Protein AF-A0A3N5V3J0-F1 (afdb_monomer_lite)

Radius of gyration: 29.11 Å; chains: 1; bounding box: 62×26×75 Å

Sequence (89 aa):
ALPENGAKLEVWNNADLTRIASQMPYPILPVYIQPEPDANDTEPPIPFQPEIELTEGPHFGYALQWFSFATILFVGYPFFLRKQETGSK

Secondary structure (DSSP, 8-state):
---TT-PPPS--SS--HHHHHTTSSSPPPS----PPPPTT--SSSPP-------S-TTHHHHHHHHHHHHHHHHHHHHHHHHHHHHHT-

Foldseek 3Di:
DQDPVNDDDPDDPDPPVVVVQVRDPDGDDPDDDQDDFDPPDDDPPTGDDDDDDPDPPCVVVVVVVVVVVVVCCVPVVVVVVVVCVVVVD

Structure (mmCIF, N/CA/C/O backbone):
data_AF-A0A3N5V3J0-F1
#
_entry.id   AF-A0A3N5V3J0-F1
#
loop_
_atom_site.group_PDB
_atom_site.id
_atom_site.type_symbol
_atom_site.label_atom_id
_atom_site.label_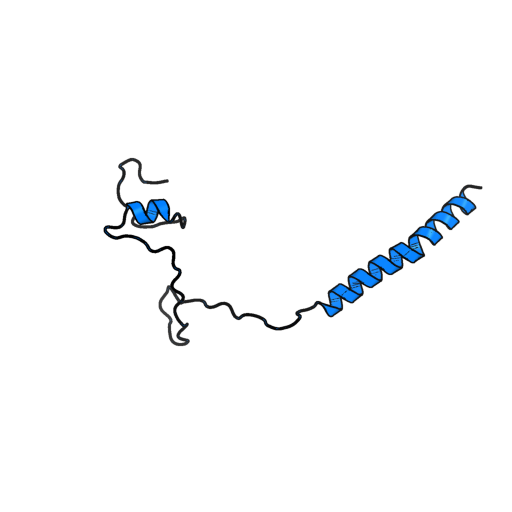alt_id
_atom_site.label_comp_id
_atom_site.label_asym_id
_atom_site.label_entity_id
_atom_site.label_seq_id
_atom_site.pdbx_PDB_ins_code
_atom_site.Cartn_x
_atom_site.Cartn_y
_atom_site.Cartn_z
_atom_site.occupancy
_atom_site.B_iso_or_equiv
_atom_site.auth_seq_id
_atom_site.auth_comp_id
_atom_site.auth_asym_id
_atom_site.auth_atom_id
_atom_site.pdbx_PDB_model_num
ATOM 1 N N . ALA A 1 1 ? -4.870 10.540 -26.006 1.00 57.66 1 ALA A N 1
ATOM 2 C CA . ALA A 1 1 ? -5.602 9.857 -27.096 1.00 57.66 1 ALA A CA 1
ATOM 3 C C . ALA A 1 1 ? -4.591 9.274 -28.088 1.00 57.66 1 ALA A C 1
ATOM 5 O O . ALA A 1 1 ? -3.418 9.609 -27.959 1.00 57.66 1 ALA A O 1
ATOM 6 N N . LEU A 1 2 ? -4.983 8.377 -29.008 1.00 60.41 2 LEU A N 1
ATOM 7 C CA . LEU A 1 2 ? -4.141 8.106 -30.191 1.00 60.41 2 LEU A CA 1
ATOM 8 C C . LEU A 1 2 ? -4.007 9.410 -30.998 1.00 60.41 2 LEU A C 1
ATOM 10 O O . LEU A 1 2 ? -4.898 10.257 -30.889 1.00 60.41 2 LEU A O 1
ATOM 14 N N . PRO A 1 3 ? -2.943 9.590 -31.793 1.00 67.88 3 PRO A N 1
ATOM 15 C CA . PRO A 1 3 ? -2.905 10.670 -32.765 1.00 67.88 3 PRO A CA 1
ATOM 16 C C . PRO A 1 3 ? -4.042 10.451 -33.779 1.00 67.88 3 PRO A C 1
ATOM 18 O O . PRO A 1 3 ? -4.311 9.311 -34.163 1.00 67.88 3 PRO A O 1
ATOM 21 N N . GLU A 1 4 ? -4.727 11.514 -34.207 1.00 70.44 4 GLU A N 1
ATOM 22 C CA . GLU A 1 4 ? -5.915 11.409 -35.083 1.00 70.44 4 GLU A CA 1
ATOM 23 C C . GLU A 1 4 ? -5.630 10.722 -36.428 1.00 70.44 4 GLU A C 1
ATOM 25 O O . GLU A 1 4 ? -6.521 10.141 -37.038 1.00 70.44 4 GLU A O 1
ATOM 30 N N . ASN A 1 5 ? -4.373 10.734 -36.871 1.00 79.12 5 ASN A N 1
ATOM 31 C CA . ASN A 1 5 ? -3.924 10.104 -38.110 1.00 79.12 5 ASN A CA 1
ATOM 32 C C . ASN A 1 5 ? -3.632 8.594 -37.979 1.00 79.12 5 ASN A C 1
ATOM 34 O O . ASN A 1 5 ? -3.147 7.992 -38.934 1.00 79.12 5 ASN A O 1
ATOM 38 N N . GLY A 1 6 ? -3.866 7.987 -36.808 1.00 73.19 6 GLY A N 1
ATOM 39 C CA . GLY A 1 6 ? -3.584 6.569 -36.567 1.00 73.19 6 GLY A CA 1
ATOM 40 C C . GLY A 1 6 ? -2.092 6.221 -36.523 1.00 73.19 6 GLY A C 1
ATOM 41 O O . GLY A 1 6 ? -1.745 5.041 -36.572 1.00 73.19 6 GLY A O 1
ATOM 42 N N . ALA A 1 7 ? -1.206 7.219 -36.433 1.00 81.25 7 ALA A N 1
ATOM 43 C CA . ALA A 1 7 ? 0.224 6.986 -36.305 1.00 81.25 7 ALA A CA 1
ATOM 44 C C . ALA A 1 7 ? 0.556 6.266 -34.993 1.00 81.25 7 ALA A C 1
ATOM 46 O O . ALA A 1 7 ? -0.110 6.437 -33.963 1.00 81.25 7 ALA A O 1
ATOM 47 N N . LYS A 1 8 ? 1.629 5.475 -35.043 1.00 84.81 8 LYS A N 1
ATOM 48 C CA . LYS A 1 8 ? 2.198 4.825 -33.868 1.00 84.81 8 LYS A CA 1
ATOM 49 C C . LYS A 1 8 ? 2.568 5.881 -32.821 1.00 84.81 8 LYS A C 1
ATOM 51 O O . LYS A 1 8 ? 3.107 6.937 -33.141 1.00 84.81 8 LYS A O 1
ATOM 56 N N . LEU A 1 9 ? 2.269 5.581 -31.565 1.00 87.50 9 LEU A N 1
ATOM 57 C CA . LEU A 1 9 ? 2.740 6.342 -30.422 1.00 87.50 9 LEU A CA 1
ATOM 58 C C . LEU A 1 9 ? 4.185 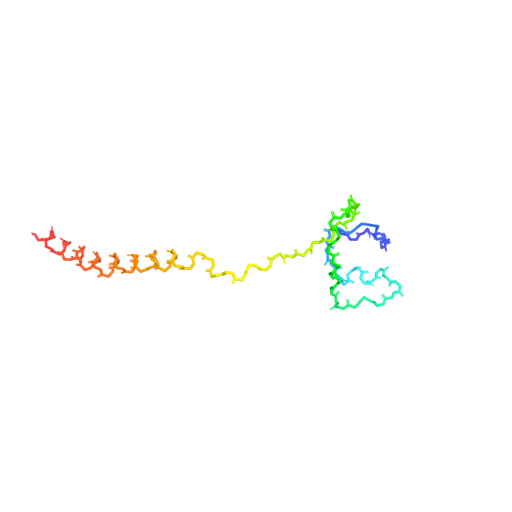5.950 -30.112 1.00 87.50 9 LEU A C 1
ATOM 60 O O . LEU A 1 9 ? 4.477 4.776 -29.898 1.00 87.50 9 LEU A O 1
ATOM 64 N N . GLU A 1 10 ? 5.059 6.950 -30.030 1.00 86.56 10 GLU A N 1
ATOM 65 C CA . GLU A 1 10 ? 6.433 6.776 -29.541 1.00 86.56 10 GLU A CA 1
ATOM 66 C C . GLU A 1 10 ? 6.499 6.748 -28.003 1.00 86.56 10 GLU A C 1
ATOM 68 O O . GLU A 1 10 ? 7.417 6.173 -27.429 1.00 86.56 10 GLU A O 1
ATOM 73 N N . VAL A 1 11 ? 5.508 7.340 -27.320 1.00 86.38 11 VAL A N 1
ATOM 74 C CA . VAL A 1 11 ? 5.417 7.382 -25.851 1.00 86.38 11 VAL A CA 1
ATOM 75 C C . VAL A 1 11 ? 3.993 7.056 -25.400 1.00 86.38 11 VAL A C 1
ATOM 77 O O . VAL A 1 11 ? 3.019 7.622 -25.908 1.00 86.38 11 VAL A O 1
ATOM 80 N N . TRP A 1 12 ? 3.862 6.170 -24.408 1.00 86.75 12 TRP A N 1
ATOM 81 C CA . TRP A 1 12 ? 2.587 5.832 -23.773 1.00 86.75 12 TRP A CA 1
ATOM 82 C C . TRP A 1 12 ? 2.514 6.420 -22.364 1.00 86.75 12 TRP A C 1
ATOM 84 O O . TRP A 1 12 ? 3.232 5.994 -21.469 1.00 86.75 12 TRP A O 1
ATOM 94 N N . ASN A 1 13 ? 1.589 7.354 -22.144 1.00 88.56 13 ASN A N 1
ATOM 95 C CA . ASN A 1 13 ? 1.342 7.911 -20.805 1.00 88.56 13 ASN A CA 1
ATOM 96 C C . ASN A 1 13 ? 0.398 7.040 -19.955 1.00 88.56 13 ASN A C 1
ATOM 98 O O . ASN A 1 13 ? 0.297 7.239 -18.753 1.00 88.56 13 ASN A O 1
ATOM 102 N N . ASN A 1 14 ? -0.315 6.096 -20.581 1.00 87.31 14 ASN A N 1
ATOM 103 C CA . ASN A 1 14 ? -1.241 5.176 -19.920 1.00 87.31 14 ASN A CA 1
ATOM 104 C C . ASN A 1 14 ? -0.910 3.741 -20.338 1.00 87.31 14 ASN A C 1
ATOM 106 O O . ASN A 1 14 ? -0.730 3.483 -21.531 1.00 87.31 14 ASN A O 1
ATOM 110 N N . ALA A 1 15 ? -0.911 2.811 -19.384 1.00 84.12 15 ALA A N 1
ATOM 111 C CA . ALA A 1 15 ? -0.649 1.389 -19.612 1.00 84.12 15 ALA A CA 1
ATOM 112 C C . ALA A 1 15 ? -1.879 0.643 -20.180 1.00 84.12 15 ALA A C 1
ATOM 114 O O . ALA A 1 15 ? -2.369 -0.322 -19.599 1.00 84.12 15 ALA A O 1
ATOM 115 N N . ASP A 1 16 ? -2.406 1.104 -21.318 1.00 89.75 16 ASP A N 1
ATOM 116 C CA . ASP A 1 16 ? -3.489 0.428 -22.046 1.00 89.75 16 ASP A CA 1
ATOM 117 C C . ASP A 1 16 ? -2.910 -0.680 -22.935 1.00 89.75 16 ASP A C 1
ATOM 119 O O . ASP A 1 16 ? -2.492 -0.447 -24.074 1.00 89.75 16 ASP A O 1
ATOM 123 N N . LEU A 1 17 ? -2.868 -1.896 -22.392 1.00 87.44 17 LEU A N 1
ATOM 124 C CA . LEU A 1 17 ? -2.236 -3.045 -23.041 1.00 87.44 17 LEU A CA 1
ATOM 125 C C . LEU A 1 17 ? -2.881 -3.404 -24.385 1.00 87.44 17 LEU A C 1
ATOM 127 O O . LEU A 1 17 ? -2.170 -3.807 -25.302 1.00 87.44 17 LEU A O 1
ATOM 131 N N . THR A 1 18 ? -4.192 -3.204 -24.546 1.00 88.88 18 THR A N 1
ATOM 132 C CA . THR A 1 18 ? -4.901 -3.499 -25.801 1.00 88.88 18 THR A CA 1
ATOM 133 C C . THR A 1 18 ? -4.426 -2.578 -26.924 1.00 88.88 18 THR A C 1
ATOM 135 O O . THR A 1 18 ? -4.121 -3.031 -28.028 1.00 88.88 18 THR A O 1
ATOM 138 N N . ARG A 1 19 ? -4.312 -1.275 -26.640 1.00 87.44 19 ARG A N 1
ATOM 139 C CA . ARG A 1 19 ? -3.847 -0.275 -27.618 1.00 87.44 19 ARG A CA 1
ATOM 140 C C . ARG A 1 19 ? -2.345 -0.330 -27.878 1.00 87.44 19 ARG A C 1
ATOM 142 O O . ARG A 1 19 ? -1.901 0.083 -28.949 1.00 87.44 19 ARG A O 1
ATOM 149 N N . ILE A 1 20 ? -1.561 -0.783 -26.904 1.00 89.19 20 ILE A N 1
ATOM 150 C CA . ILE A 1 20 ? -0.131 -1.050 -27.091 1.00 89.19 20 ILE A CA 1
ATOM 151 C C . ILE A 1 20 ? 0.036 -2.274 -27.996 1.00 89.19 20 ILE A C 1
ATOM 153 O O . ILE A 1 20 ? 0.758 -2.201 -28.986 1.00 89.19 20 ILE A O 1
ATOM 157 N N . ALA A 1 21 ? -0.686 -3.366 -27.721 1.00 91.19 21 ALA A N 1
ATOM 158 C CA . ALA A 1 21 ? -0.612 -4.599 -28.501 1.00 91.19 21 ALA A CA 1
ATOM 159 C C . ALA A 1 21 ? -0.979 -4.395 -29.980 1.00 91.19 21 ALA A C 1
ATOM 161 O O . ALA A 1 21 ? -0.332 -4.973 -30.847 1.00 91.19 21 ALA A O 1
ATOM 162 N N . SER A 1 22 ? -1.943 -3.520 -30.295 1.00 90.25 22 SER A N 1
ATOM 163 C CA . SER A 1 22 ? -2.311 -3.221 -31.688 1.00 90.25 22 SER A CA 1
ATOM 164 C C . SER A 1 22 ? -1.220 -2.497 -32.493 1.00 90.25 22 SER A C 1
ATOM 166 O O . SER A 1 22 ? -1.349 -2.372 -33.706 1.00 90.25 22 SER A O 1
ATOM 168 N N . GLN A 1 23 ? -0.180 -1.973 -31.835 1.00 90.19 23 GLN A N 1
ATOM 169 C CA . GLN A 1 23 ? 0.944 -1.262 -32.462 1.00 90.19 23 GLN A CA 1
ATOM 170 C C . GLN A 1 23 ? 2.216 -2.118 -32.554 1.00 90.19 23 GLN A C 1
ATOM 172 O O . GLN A 1 23 ? 3.250 -1.632 -33.018 1.00 90.19 23 GLN A O 1
ATOM 177 N N . MET A 1 24 ? 2.158 -3.373 -32.100 1.00 90.88 24 MET A N 1
ATOM 178 C CA . MET A 1 24 ? 3.295 -4.288 -32.066 1.00 90.88 24 MET A CA 1
ATOM 179 C C . MET A 1 24 ? 3.209 -5.294 -33.217 1.00 90.88 24 MET A C 1
ATOM 181 O O . MET A 1 24 ? 2.127 -5.799 -33.511 1.00 90.88 24 MET A O 1
ATOM 185 N N . PRO A 1 25 ? 4.336 -5.640 -33.863 1.00 94.25 25 PRO A N 1
ATOM 186 C CA . PRO A 1 25 ? 4.350 -6.621 -34.949 1.00 94.25 25 PRO A CA 1
ATOM 187 C C . PRO A 1 25 ? 4.275 -8.078 -34.450 1.00 94.25 25 PRO A C 1
ATOM 189 O O . PRO A 1 25 ? 4.375 -9.008 -35.247 1.00 94.25 25 PRO A O 1
ATOM 192 N N . TYR A 1 26 ? 4.130 -8.287 -33.140 1.00 93.19 26 TYR A N 1
ATOM 193 C CA . TYR A 1 26 ? 4.104 -9.585 -32.468 1.00 93.19 26 TYR A CA 1
ATOM 194 C C . TYR A 1 26 ? 3.063 -9.593 -31.336 1.00 93.19 26 TYR A C 1
ATOM 196 O O . TYR A 1 26 ? 2.709 -8.530 -30.817 1.00 93.19 26 TYR A O 1
ATOM 204 N N . PRO A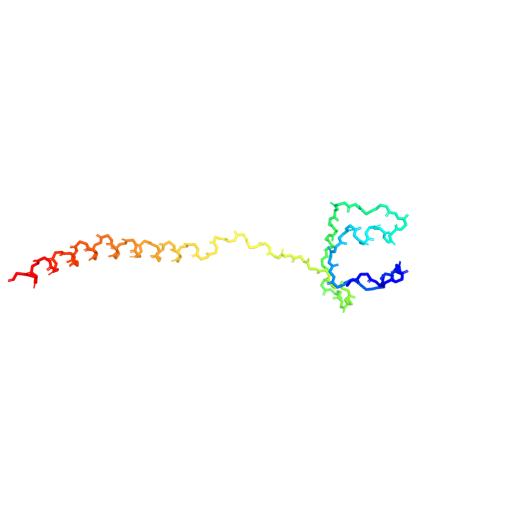 1 27 ? 2.573 -10.779 -30.924 1.00 92.25 27 PRO A N 1
ATOM 205 C CA . PRO A 1 27 ? 1.646 -10.887 -29.804 1.00 92.25 27 PRO A CA 1
ATOM 206 C C . PRO A 1 27 ? 2.299 -10.445 -28.489 1.00 92.25 27 PRO A C 1
ATOM 208 O O . PRO A 1 27 ? 3.426 -10.831 -28.179 1.00 92.25 27 PRO A O 1
ATOM 211 N N . ILE A 1 28 ? 1.560 -9.671 -27.692 1.00 90.50 28 ILE A N 1
ATOM 212 C CA . ILE A 1 28 ? 1.929 -9.329 -26.315 1.00 90.50 28 ILE A CA 1
ATOM 213 C C . ILE A 1 28 ? 1.329 -10.379 -25.380 1.00 90.50 28 ILE A C 1
ATOM 215 O O . ILE A 1 28 ? 0.120 -10.608 -25.383 1.00 90.50 28 ILE A O 1
ATOM 219 N N . LEU A 1 29 ? 2.182 -11.030 -24.591 1.00 90.81 29 LEU A N 1
ATOM 220 C CA . LEU A 1 29 ? 1.759 -12.020 -23.605 1.00 90.81 29 LEU A CA 1
ATOM 221 C C . LEU A 1 29 ? 1.198 -11.328 -22.350 1.00 90.81 29 LEU A C 1
ATOM 223 O O . LEU A 1 29 ? 1.731 -10.294 -21.946 1.00 90.81 29 LEU A O 1
ATOM 227 N N . PRO A 1 30 ? 0.173 -11.897 -21.688 1.00 87.81 30 PRO A N 1
ATOM 228 C CA . PRO A 1 30 ? -0.392 -11.359 -20.451 1.00 87.81 30 PRO A CA 1
ATOM 229 C C . PRO A 1 30 ? 0.478 -11.735 -19.240 1.00 87.81 30 PRO A C 1
ATOM 231 O O . PRO A 1 30 ? 0.011 -12.359 -18.290 1.00 87.81 30 PRO A O 1
ATOM 234 N N . VAL A 1 31 ? 1.768 -11.409 -19.302 1.00 91.00 31 VAL A N 1
ATOM 235 C CA . VAL A 1 31 ? 2.750 -11.692 -18.251 1.00 91.00 31 VAL A CA 1
ATOM 236 C C . VAL A 1 31 ? 3.477 -10.413 -17.865 1.00 91.00 31 VAL A C 1
ATOM 238 O O . VAL A 1 31 ? 3.692 -9.532 -18.697 1.00 91.00 31 VAL A O 1
ATOM 241 N N . TYR A 1 32 ? 3.882 -10.332 -16.603 1.00 85.88 32 TYR A N 1
ATOM 242 C CA . TYR A 1 32 ? 4.745 -9.270 -16.105 1.00 85.88 32 TYR A CA 1
ATOM 243 C C . TYR A 1 32 ? 6.156 -9.825 -15.940 1.00 85.88 32 TYR A C 1
ATOM 245 O O . TYR A 1 32 ? 6.339 -10.904 -15.378 1.00 85.88 32 TYR A O 1
ATOM 253 N N . ILE A 1 33 ? 7.145 -9.091 -16.445 1.00 87.31 33 ILE A N 1
ATOM 254 C CA . ILE A 1 33 ? 8.557 -9.381 -16.202 1.00 87.31 33 ILE A CA 1
ATOM 255 C C . ILE A 1 33 ? 8.988 -8.494 -15.041 1.00 87.31 33 ILE A C 1
ATOM 257 O O . ILE A 1 33 ? 8.872 -7.273 -15.124 1.00 87.31 33 ILE A O 1
ATOM 261 N N . GLN A 1 34 ? 9.476 -9.113 -13.972 1.00 87.88 34 GLN A N 1
ATOM 262 C CA . GLN A 1 34 ? 10.056 -8.424 -12.828 1.00 87.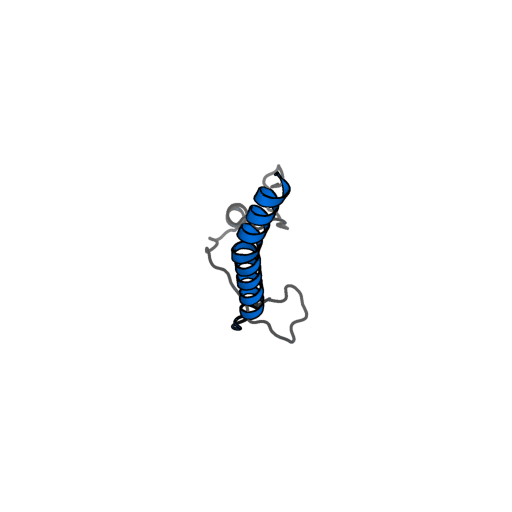88 34 GLN A CA 1
ATOM 263 C C . GLN A 1 34 ? 11.543 -8.785 -12.768 1.00 87.88 34 GLN A C 1
ATOM 265 O O . GLN A 1 34 ? 11.870 -9.898 -12.356 1.00 87.88 34 GLN A O 1
ATOM 270 N N . PRO A 1 35 ? 12.442 -7.906 -13.244 1.00 87.38 35 PRO A N 1
ATOM 271 C CA . PRO A 1 35 ? 13.874 -8.146 -13.138 1.00 87.38 35 PRO A CA 1
ATOM 272 C C . PRO A 1 35 ? 14.327 -8.149 -11.673 1.00 87.38 35 PRO A C 1
ATOM 274 O O . PRO A 1 35 ? 13.710 -7.503 -10.820 1.00 87.38 35 PRO A O 1
ATOM 277 N N . GLU A 1 36 ? 15.415 -8.860 -11.391 1.00 88.38 36 GLU A N 1
ATOM 278 C CA . GLU A 1 36 ? 16.114 -8.738 -10.112 1.00 88.38 36 GLU A CA 1
ATOM 279 C C . GLU A 1 36 ? 16.817 -7.372 -10.049 1.00 88.38 36 GLU A C 1
ATOM 281 O O . GLU A 1 36 ? 17.505 -7.027 -11.015 1.00 88.38 36 GLU A O 1
ATOM 286 N N . PRO A 1 37 ? 16.645 -6.573 -8.979 1.00 89.38 37 PRO A N 1
ATOM 287 C CA . PRO A 1 37 ? 17.359 -5.315 -8.830 1.00 89.38 37 PRO A CA 1
ATOM 288 C C . PRO A 1 37 ? 18.862 -5.575 -8.692 1.00 89.38 37 PRO A C 1
ATOM 290 O O . PRO A 1 37 ? 19.293 -6.317 -7.810 1.00 89.38 37 PRO A O 1
ATOM 293 N N . ASP A 1 38 ? 19.672 -4.936 -9.535 1.00 90.25 38 ASP A N 1
ATOM 294 C CA . ASP A 1 38 ? 21.117 -4.849 -9.321 1.00 90.25 38 ASP A CA 1
ATOM 295 C C . ASP A 1 38 ? 21.411 -3.574 -8.527 1.00 90.25 38 ASP A C 1
ATOM 297 O O . ASP A 1 38 ? 21.102 -2.467 -8.963 1.00 90.25 38 ASP A O 1
ATOM 301 N N . ALA A 1 39 ? 22.022 -3.722 -7.351 1.00 87.94 39 ALA A N 1
ATOM 302 C CA . ALA A 1 39 ? 22.377 -2.596 -6.489 1.00 87.94 39 ALA A CA 1
ATOM 303 C C . ALA A 1 39 ? 23.392 -1.627 -7.128 1.00 87.94 39 ALA A C 1
ATOM 305 O O . ALA A 1 39 ? 23.550 -0.508 -6.641 1.00 87.94 39 ALA A O 1
ATOM 306 N N . ASN A 1 40 ? 24.091 -2.048 -8.187 1.00 92.75 40 ASN A N 1
ATOM 307 C CA . ASN A 1 40 ? 25.020 -1.210 -8.946 1.00 92.75 40 ASN A CA 1
ATOM 308 C C . ASN A 1 40 ? 24.374 -0.561 -10.179 1.00 92.75 40 ASN A C 1
ATOM 310 O O . ASN A 1 40 ? 25.036 0.236 -10.849 1.00 92.75 40 ASN A O 1
ATOM 314 N N . ASP A 1 41 ? 23.118 -0.892 -10.496 1.00 92.31 41 ASP A N 1
ATOM 315 C CA . ASP A 1 41 ? 22.407 -0.266 -11.604 1.00 92.31 41 ASP A CA 1
ATOM 316 C C . ASP A 1 41 ? 22.062 1.186 -11.259 1.00 92.31 41 ASP A C 1
ATOM 318 O O . ASP A 1 41 ? 21.476 1.505 -10.222 1.00 92.31 41 ASP A O 1
ATOM 322 N N . THR A 1 42 ? 22.472 2.086 -12.143 1.00 91.44 42 THR A N 1
ATOM 323 C CA . THR A 1 42 ? 22.286 3.532 -11.998 1.00 91.44 42 THR A CA 1
ATOM 324 C C . THR A 1 42 ? 21.613 4.149 -13.219 1.00 91.44 42 THR A C 1
ATOM 326 O O . THR A 1 42 ? 21.376 5.358 -13.225 1.00 91.44 42 THR A O 1
ATOM 329 N N . GLU A 1 43 ? 21.276 3.347 -14.235 1.00 92.00 43 GLU A N 1
ATOM 330 C CA . GLU A 1 43 ? 20.660 3.818 -15.471 1.00 92.00 43 GLU A CA 1
ATOM 331 C C . GLU A 1 43 ? 19.159 3.488 -15.472 1.00 92.00 43 GLU A C 1
ATOM 333 O O . GLU A 1 43 ? 18.765 2.325 -15.495 1.00 92.00 43 GLU A O 1
ATOM 338 N N . PRO A 1 44 ? 18.268 4.495 -15.450 1.00 87.81 44 PRO A N 1
ATOM 339 C CA . PRO A 1 44 ? 16.839 4.242 -15.544 1.00 87.81 44 PRO A CA 1
ATOM 340 C C . PRO A 1 44 ? 16.436 3.551 -16.862 1.00 87.81 44 PRO A C 1
ATOM 342 O O . PRO A 1 44 ? 16.963 3.902 -17.919 1.00 87.81 44 PRO A O 1
ATOM 345 N N . PRO A 1 45 ? 15.413 2.674 -16.843 1.00 85.75 45 PRO A N 1
ATOM 346 C CA . PRO A 1 45 ? 14.560 2.352 -15.698 1.00 85.75 45 PRO A CA 1
ATOM 347 C C . PRO A 1 45 ? 15.190 1.318 -14.750 1.00 85.75 45 PRO A C 1
ATOM 349 O O . PRO A 1 45 ? 15.420 0.180 -15.140 1.00 85.75 45 PRO A O 1
ATOM 352 N N . ILE A 1 46 ? 15.356 1.695 -13.477 1.00 87.38 46 ILE A N 1
ATOM 353 C CA . ILE A 1 46 ? 15.861 0.794 -12.434 1.00 87.38 46 ILE A CA 1
ATOM 354 C C . ILE A 1 46 ? 14.716 -0.135 -11.993 1.00 87.38 46 ILE A C 1
ATOM 356 O O . ILE A 1 46 ? 13.645 0.364 -11.620 1.00 87.38 46 ILE A O 1
ATOM 360 N N . PRO A 1 47 ? 14.897 -1.468 -12.024 1.00 89.69 47 PRO A N 1
ATOM 361 C CA . PRO A 1 47 ? 13.891 -2.414 -11.560 1.00 89.69 47 PRO A CA 1
ATOM 362 C C . PRO A 1 47 ? 13.550 -2.210 -10.082 1.00 89.69 47 PRO A C 1
ATOM 364 O O . PRO A 1 47 ? 14.432 -2.066 -9.239 1.00 89.69 47 PRO A O 1
ATOM 367 N N . PHE A 1 48 ? 12.260 -2.259 -9.753 1.00 84.56 48 PHE A N 1
ATOM 368 C CA . PHE A 1 48 ? 11.789 -2.262 -8.371 1.00 84.56 48 PHE A CA 1
ATOM 369 C C . PHE A 1 48 ? 11.184 -3.620 -8.022 1.00 84.56 48 PHE A C 1
ATOM 371 O O . PHE A 1 48 ? 10.292 -4.121 -8.716 1.00 84.56 48 PHE A O 1
ATOM 378 N N . GLN A 1 49 ? 11.626 -4.179 -6.900 1.00 87.25 49 GLN A N 1
ATOM 379 C CA . GLN A 1 49 ? 10.944 -5.278 -6.236 1.00 87.25 49 GLN A CA 1
ATOM 380 C C . GLN A 1 49 ? 10.427 -4.796 -4.880 1.00 87.25 49 GLN A C 1
ATOM 382 O O . GLN A 1 49 ? 11.194 -4.207 -4.118 1.00 87.25 49 GLN A O 1
ATOM 387 N N . PRO A 1 50 ? 9.137 -5.008 -4.571 1.00 84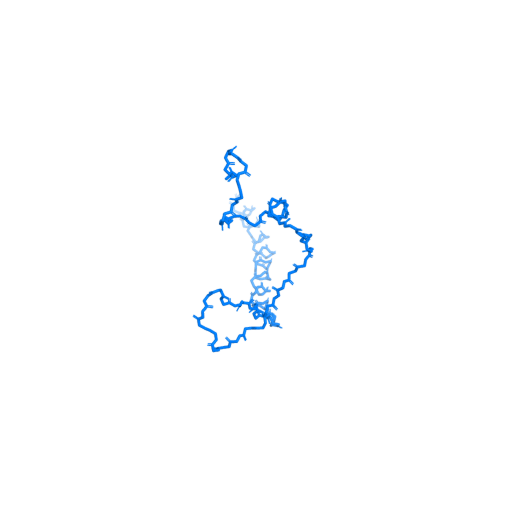.44 50 PRO A N 1
ATOM 388 C CA . PRO A 1 50 ? 8.617 -4.656 -3.266 1.00 84.44 50 PRO A CA 1
ATOM 389 C C . PRO A 1 50 ? 9.233 -5.568 -2.209 1.00 84.44 50 PRO A C 1
ATOM 391 O O . PRO A 1 50 ? 9.175 -6.793 -2.322 1.00 84.44 50 PRO A O 1
ATOM 394 N N . GLU A 1 51 ? 9.761 -4.971 -1.148 1.00 85.44 51 GLU A N 1
ATOM 395 C CA . GLU A 1 51 ? 10.039 -5.712 0.074 1.00 85.44 51 GLU A CA 1
ATOM 396 C C . GLU A 1 51 ? 8.703 -6.132 0.694 1.00 85.44 51 GLU A C 1
ATOM 398 O O . GLU A 1 51 ? 7.870 -5.298 1.056 1.00 85.44 51 GLU A O 1
ATOM 403 N N . ILE A 1 52 ? 8.470 -7.442 0.766 1.00 86.19 52 ILE A N 1
ATOM 404 C CA . ILE A 1 52 ? 7.268 -7.985 1.394 1.00 86.19 52 ILE A CA 1
ATOM 405 C C . ILE A 1 52 ? 7.497 -7.983 2.900 1.00 86.19 52 ILE A C 1
ATOM 407 O O . ILE A 1 52 ? 8.273 -8.782 3.427 1.00 86.19 52 ILE A O 1
ATOM 411 N N . GLU A 1 53 ? 6.798 -7.097 3.602 1.00 85.94 53 GLU A N 1
ATOM 412 C CA . GLU A 1 53 ? 6.783 -7.116 5.057 1.00 85.94 53 GLU A CA 1
ATOM 413 C C . GLU A 1 53 ? 5.986 -8.336 5.545 1.00 85.94 53 GLU A C 1
ATOM 415 O O . GLU A 1 53 ? 4.774 -8.423 5.371 1.00 85.94 53 GLU A O 1
ATOM 420 N N . LEU A 1 54 ? 6.686 -9.296 6.154 1.00 88.44 54 LEU A N 1
ATOM 421 C CA . LEU A 1 54 ? 6.094 -10.501 6.753 1.00 88.44 54 LEU A CA 1
ATOM 422 C C . LEU A 1 54 ? 5.807 -10.333 8.252 1.00 88.44 54 LEU A C 1
ATOM 424 O O . LEU A 1 54 ? 5.592 -11.317 8.960 1.00 88.44 54 LEU A O 1
ATOM 428 N N . THR A 1 55 ? 5.870 -9.104 8.764 1.00 88.94 55 THR A N 1
ATOM 429 C CA . THR A 1 55 ? 5.546 -8.825 10.162 1.00 88.94 55 THR A CA 1
ATOM 430 C C . THR A 1 55 ? 4.030 -8.737 10.338 1.00 88.94 55 THR A C 1
ATOM 432 O O . THR A 1 55 ? 3.288 -8.429 9.410 1.00 88.94 55 THR A O 1
ATOM 435 N N . GLU A 1 56 ? 3.562 -8.943 11.566 1.00 82.69 56 GLU A N 1
ATOM 436 C CA . GLU A 1 56 ? 2.168 -8.688 11.958 1.00 82.69 56 GLU A CA 1
ATOM 437 C C . GLU A 1 56 ? 1.831 -7.179 11.996 1.00 82.69 56 GLU A C 1
ATOM 439 O O . GLU A 1 56 ? 0.771 -6.778 12.475 1.00 82.69 56 GLU A O 1
ATOM 444 N N . GLY A 1 57 ? 2.743 -6.295 11.578 1.00 86.44 57 GLY A N 1
ATOM 445 C CA . GLY A 1 57 ? 2.555 -4.853 11.647 1.00 86.44 57 GLY A CA 1
ATOM 446 C C . GLY A 1 57 ? 2.061 -4.372 13.027 1.00 86.44 57 GLY A C 1
ATOM 447 O O . GLY A 1 57 ? 2.384 -4.944 14.073 1.00 86.44 57 GLY A O 1
ATOM 448 N N . PRO A 1 58 ? 1.242 -3.311 13.080 1.00 92.50 58 PRO A N 1
ATOM 449 C CA . PRO A 1 58 ? 0.734 -2.754 14.333 1.00 92.50 58 PRO A CA 1
ATOM 450 C C . PRO A 1 58 ? -0.564 -3.430 14.832 1.00 92.50 58 PRO A C 1
ATOM 452 O O . PRO A 1 58 ? -1.341 -2.792 15.551 1.00 92.50 58 PRO A O 1
ATOM 455 N N . HIS A 1 59 ? -0.836 -4.699 14.483 1.00 91.06 59 HIS A N 1
ATOM 456 C CA . HIS A 1 59 ? -2.101 -5.380 14.817 1.00 91.06 59 HIS A CA 1
ATOM 457 C C . HIS A 1 59 ? -2.441 -5.349 16.314 1.00 91.06 59 HIS A C 1
ATOM 459 O O . HIS A 1 59 ? -3.599 -5.132 16.676 1.00 91.06 59 HIS A O 1
ATOM 465 N N . PHE A 1 60 ? -1.442 -5.473 17.192 1.00 93.06 60 PHE A N 1
ATOM 466 C CA . PHE A 1 60 ? -1.650 -5.367 18.638 1.00 93.06 60 PHE A CA 1
ATOM 467 C C . PHE A 1 60 ? -2.178 -3.984 19.062 1.00 93.06 60 PHE A C 1
ATOM 469 O O . PHE A 1 60 ? -3.116 -3.886 19.854 1.00 93.06 60 PHE A O 1
ATOM 476 N N . GLY A 1 61 ? -1.620 -2.909 18.497 1.00 95.50 61 GLY A N 1
ATOM 477 C CA . GLY A 1 61 ? -2.069 -1.542 18.768 1.00 95.50 61 GLY A CA 1
ATOM 478 C C . GLY A 1 61 ? -3.507 -1.312 18.302 1.00 95.50 61 GLY A C 1
ATOM 479 O O . GLY A 1 61 ? -4.315 -0.752 19.042 1.00 95.50 61 GLY A O 1
ATOM 480 N N . TYR A 1 62 ? -3.857 -1.814 17.115 1.00 96.69 62 TYR A N 1
ATOM 481 C CA . TYR A 1 62 ? -5.231 -1.753 16.615 1.00 96.69 62 TYR A CA 1
ATOM 482 C C . TYR A 1 62 ? -6.207 -2.564 17.465 1.00 96.69 62 TYR A C 1
ATOM 484 O O . TYR A 1 62 ? -7.306 -2.089 17.742 1.00 96.69 62 TYR A O 1
ATOM 492 N N . ALA A 1 63 ? -5.817 -3.753 17.926 1.00 97.50 63 ALA A N 1
ATOM 493 C CA . ALA A 1 63 ? -6.647 -4.541 18.829 1.00 97.50 63 ALA A CA 1
ATOM 494 C C . ALA A 1 63 ? -6.953 -3.750 20.110 1.00 97.50 63 ALA A C 1
ATOM 496 O O . ALA A 1 63 ? -8.120 -3.601 20.474 1.00 97.50 63 ALA A O 1
ATOM 497 N N . LEU A 1 64 ? -5.933 -3.165 20.748 1.00 98.06 64 LEU A N 1
ATOM 498 C CA . LEU A 1 64 ? -6.122 -2.359 21.954 1.00 98.06 64 LEU A CA 1
ATOM 499 C C . LEU A 1 64 ? -7.077 -1.180 21.718 1.00 98.06 64 LEU A C 1
ATOM 501 O O . LEU A 1 64 ? -7.938 -0.919 22.560 1.00 98.06 64 LEU A O 1
ATOM 505 N N . GLN A 1 65 ? -6.968 -0.498 20.574 1.00 98.25 65 GLN A N 1
ATOM 506 C CA . GLN A 1 65 ? -7.891 0.576 20.195 1.00 98.25 65 GLN A CA 1
ATOM 507 C C . GLN A 1 65 ? -9.331 0.066 20.077 1.00 98.25 65 GLN A C 1
ATOM 509 O O . GLN A 1 65 ? -10.226 0.601 20.731 1.00 98.25 65 GLN A O 1
ATOM 514 N N . TRP A 1 66 ? -9.557 -0.997 19.301 1.00 98.56 66 TRP A N 1
ATOM 515 C CA . TRP A 1 66 ? -10.893 -1.552 19.085 1.00 98.56 66 TRP A CA 1
ATOM 516 C C . TRP A 1 66 ? -11.540 -2.053 20.375 1.00 98.56 66 TRP A C 1
ATOM 518 O O . TRP A 1 66 ? -12.701 -1.736 20.639 1.00 98.56 66 TRP A O 1
ATOM 528 N N . PHE A 1 67 ? -10.792 -2.766 21.221 1.00 98.50 67 PHE A N 1
ATOM 529 C CA . PHE A 1 67 ? -11.289 -3.208 22.525 1.00 98.50 67 PHE A CA 1
ATOM 530 C C . PHE A 1 67 ? -11.565 -2.031 23.465 1.00 98.50 67 PHE A C 1
ATOM 532 O O . PHE A 1 67 ? -12.541 -2.067 24.218 1.00 98.50 67 PHE A O 1
ATOM 539 N N . SER A 1 68 ? -10.766 -0.965 23.393 1.00 98.62 68 SER A N 1
ATOM 540 C CA . SER A 1 68 ? -11.002 0.257 24.169 1.00 98.62 68 SER A CA 1
ATOM 541 C C . SER A 1 68 ? -12.291 0.955 23.731 1.00 98.62 68 SER A C 1
ATOM 543 O O . SER A 1 68 ? -13.124 1.277 24.576 1.00 98.62 68 SER A O 1
ATOM 545 N N . PHE A 1 69 ? -12.518 1.121 22.423 1.00 98.50 69 PHE A N 1
ATOM 546 C CA . PHE A 1 69 ? -13.766 1.685 21.893 1.00 98.50 69 PHE A CA 1
ATOM 547 C C . PHE A 1 69 ? -14.984 0.838 22.262 1.00 98.50 69 PHE A C 1
ATOM 549 O O . PHE A 1 69 ? -15.983 1.378 22.738 1.00 98.50 69 PHE A O 1
ATOM 556 N N . ALA A 1 70 ? -14.886 -0.485 22.111 1.00 98.56 70 ALA A N 1
ATOM 557 C CA . ALA A 1 70 ? -15.945 -1.408 22.502 1.00 98.56 70 ALA A CA 1
ATOM 558 C C . ALA A 1 70 ? -16.261 -1.305 24.002 1.00 98.56 70 ALA A C 1
ATOM 560 O O . ALA A 1 70 ? -17.428 -1.240 24.375 1.00 98.56 70 ALA A O 1
ATOM 561 N N . THR A 1 71 ? -15.238 -1.219 24.858 1.00 98.56 71 THR A N 1
ATOM 562 C CA . THR A 1 71 ? -15.406 -1.080 26.314 1.00 98.56 71 THR A CA 1
ATOM 563 C C . THR A 1 71 ? -16.065 0.247 26.683 1.00 98.56 71 THR A C 1
ATOM 565 O O . THR A 1 71 ? -17.014 0.263 27.470 1.00 98.56 71 THR A O 1
ATOM 568 N N . ILE A 1 72 ? -15.610 1.360 26.094 1.00 98.25 72 ILE A N 1
ATOM 569 C CA . ILE A 1 72 ? -16.204 2.687 26.305 1.00 98.25 72 ILE A CA 1
ATOM 570 C C . ILE A 1 72 ? -17.676 2.675 25.898 1.00 98.25 72 ILE A C 1
ATOM 572 O O . ILE A 1 72 ? -18.510 3.172 26.648 1.00 98.25 72 ILE A O 1
ATOM 576 N N . LEU A 1 73 ? -18.014 2.088 24.750 1.00 98.25 73 LEU A N 1
ATOM 577 C CA . LEU A 1 73 ? -19.400 2.000 24.305 1.00 98.25 73 LEU A CA 1
ATOM 578 C C . LEU A 1 73 ? -20.225 1.101 25.237 1.00 98.25 73 LEU A C 1
ATOM 580 O O . LEU A 1 73 ? -21.283 1.511 25.702 1.00 98.25 73 LEU A O 1
ATOM 584 N N . PHE A 1 74 ? -19.726 -0.093 25.559 1.00 98.31 74 PHE A N 1
ATOM 585 C CA . PHE A 1 74 ? -20.431 -1.084 26.372 1.00 98.31 74 PHE A CA 1
ATOM 586 C C . PHE A 1 74 ? -20.724 -0.595 27.796 1.00 98.31 74 PHE A C 1
ATOM 588 O O . PHE A 1 74 ? -21.811 -0.834 28.313 1.00 98.31 74 PHE A O 1
ATOM 595 N N . VAL A 1 75 ? -19.778 0.104 28.432 1.00 97.94 75 VAL A N 1
ATOM 596 C CA . VAL A 1 75 ? -19.932 0.615 29.806 1.00 97.94 75 VAL A CA 1
ATOM 597 C C . VAL A 1 75 ? -20.509 2.029 29.820 1.00 97.94 75 VAL A C 1
ATOM 599 O O . VAL A 1 75 ? -21.419 2.338 30.593 1.00 97.94 75 VAL A O 1
ATOM 602 N N . GLY A 1 76 ? -19.982 2.901 28.964 1.00 97.38 76 GLY A N 1
ATOM 603 C CA . GLY A 1 76 ? -20.331 4.315 28.923 1.00 97.38 76 GLY A CA 1
ATOM 604 C C . GLY A 1 76 ? -21.756 4.558 28.445 1.00 97.38 76 GLY A C 1
ATOM 605 O O . GLY A 1 76 ? -22.427 5.424 29.004 1.00 97.38 76 GLY A O 1
ATOM 606 N N . TYR A 1 77 ? -22.260 3.780 27.482 1.00 96.94 77 TYR A N 1
ATOM 607 C CA . TYR A 1 77 ? -23.610 3.986 26.954 1.00 96.94 77 TYR A CA 1
ATOM 608 C C . TYR A 1 77 ? -24.711 3.686 27.991 1.00 96.94 77 TYR A C 1
ATOM 610 O O . TYR A 1 77 ? -25.526 4.577 28.240 1.00 96.94 77 TYR A O 1
ATOM 618 N N . PRO A 1 78 ? -24.724 2.539 28.704 1.00 97.00 78 PRO A N 1
ATOM 619 C CA . PRO A 1 78 ? -25.690 2.315 29.782 1.00 97.00 78 PRO A CA 1
ATOM 620 C C . PRO A 1 78 ? -25.584 3.334 30.923 1.00 97.00 78 PRO A C 1
ATOM 622 O O . PRO A 1 78 ? -26.603 3.749 31.475 1.00 97.00 78 PRO A O 1
ATOM 625 N N . PHE A 1 79 ? -24.367 3.759 31.287 1.00 96.88 79 PHE A N 1
ATOM 626 C CA . PHE A 1 79 ? -24.173 4.793 32.308 1.00 96.88 79 PHE A CA 1
ATOM 627 C C . PHE A 1 79 ? -24.775 6.136 31.873 1.00 96.88 79 PHE A C 1
ATOM 629 O O . PHE A 1 79 ? -25.487 6.783 32.642 1.00 96.88 79 PHE A O 1
ATOM 636 N N . PHE A 1 80 ? -24.524 6.533 30.627 1.00 95.50 80 PHE A N 1
ATOM 637 C CA . PHE A 1 80 ? -25.083 7.737 30.029 1.00 95.50 80 PHE A CA 1
ATOM 638 C C . PHE A 1 80 ? -26.616 7.705 30.000 1.00 95.50 80 PHE A C 1
ATOM 640 O O . PHE A 1 80 ? -27.240 8.667 30.447 1.00 95.50 80 PHE A O 1
ATOM 647 N N . LEU A 1 81 ? -27.217 6.591 29.566 1.00 95.94 81 LEU A N 1
ATOM 648 C CA . LEU A 1 81 ? -28.672 6.407 29.564 1.00 95.94 81 LEU A CA 1
ATOM 649 C C . LEU A 1 81 ? -29.268 6.543 30.973 1.00 95.94 81 LEU A C 1
ATOM 651 O O . LEU A 1 81 ? -30.181 7.338 31.179 1.00 95.94 81 LEU A O 1
ATOM 655 N N . ARG A 1 82 ? -28.697 5.856 31.974 1.00 94.06 82 ARG A N 1
ATOM 656 C CA . ARG A 1 82 ? -29.148 5.959 33.377 1.00 94.06 82 ARG A CA 1
ATOM 657 C C . ARG A 1 82 ? -29.081 7.388 33.915 1.00 94.06 82 ARG A C 1
ATOM 659 O O . ARG A 1 82 ? -29.971 7.823 34.650 1.00 94.06 82 ARG A O 1
ATOM 666 N N . LYS A 1 83 ? -28.023 8.125 33.562 1.00 92.62 83 LYS A N 1
ATOM 667 C CA . LYS A 1 83 ? -27.867 9.530 33.951 1.00 92.62 83 LYS A CA 1
ATOM 668 C C . LYS A 1 83 ? 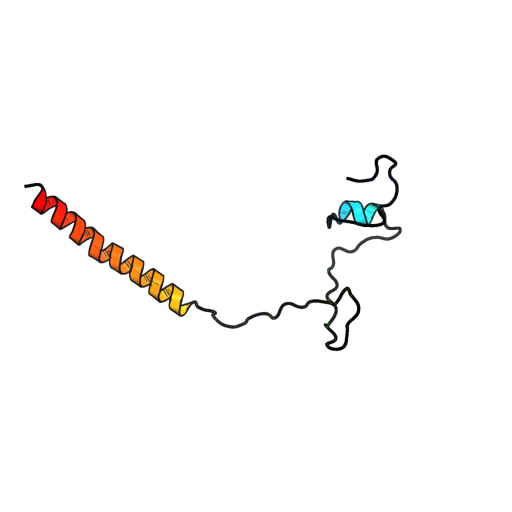-28.942 10.410 33.310 1.00 92.62 83 LYS A C 1
ATOM 670 O O . LYS A 1 83 ? -29.474 11.278 33.997 1.00 92.62 83 LYS A O 1
ATOM 675 N N . GLN A 1 84 ? -29.273 10.188 32.037 1.00 91.88 84 GLN A N 1
ATOM 676 C CA . GLN A 1 84 ? -30.349 10.924 31.367 1.00 91.88 84 GLN A CA 1
ATOM 677 C C . GLN A 1 84 ? -31.718 10.644 31.994 1.00 91.88 84 GLN A C 1
ATOM 679 O O . GLN A 1 84 ? -32.449 11.585 32.278 1.00 91.88 84 GLN A O 1
ATOM 684 N N . GLU A 1 85 ? -32.043 9.380 32.278 1.00 88.19 85 GLU A N 1
ATOM 685 C CA . GLU A 1 85 ? -33.319 9.012 32.910 1.00 88.19 85 GLU A CA 1
ATOM 686 C C . GLU A 1 85 ? -33.482 9.616 34.310 1.00 88.19 85 GLU A C 1
ATOM 688 O O . GLU A 1 85 ? -34.569 10.058 34.678 1.00 88.19 85 GLU A O 1
ATOM 693 N N . THR A 1 86 ? -32.402 9.650 35.096 1.00 84.50 86 THR A N 1
ATOM 694 C CA . THR A 1 86 ? -32.433 10.189 36.465 1.00 84.50 86 THR A CA 1
ATOM 695 C C . THR A 1 86 ? -32.444 11.718 36.481 1.00 84.50 86 THR A C 1
ATOM 697 O O . THR A 1 86 ? -33.081 12.303 37.346 1.00 84.50 86 THR A O 1
ATOM 700 N N . GLY A 1 87 ? -31.759 12.371 35.535 1.00 71.44 87 GLY A N 1
ATOM 701 C CA . GLY A 1 87 ? -31.720 13.833 35.421 1.00 71.44 87 GLY A CA 1
ATOM 702 C C . GLY A 1 87 ? -32.912 14.457 34.686 1.00 71.44 87 GLY A C 1
ATOM 703 O O . GLY A 1 87 ? -33.029 15.677 34.674 1.00 71.44 87 GLY A O 1
ATOM 704 N N . SER A 1 88 ? -33.769 13.646 34.058 1.00 63.81 88 SER A N 1
ATOM 705 C CA . SER A 1 88 ? -35.002 14.095 33.396 1.00 63.81 88 SER A CA 1
ATOM 706 C C . SER A 1 88 ? -36.239 14.055 34.313 1.00 63.81 88 SER A C 1
ATOM 708 O O . SER A 1 88 ? -37.340 14.348 33.843 1.00 63.81 88 SER A O 1
ATOM 710 N N . LYS A 1 89 ? -36.074 13.674 35.586 1.00 50.81 89 LYS A N 1
ATOM 711 C CA . LYS A 1 89 ? -37.085 13.788 36.649 1.00 50.81 89 LYS A CA 1
ATOM 712 C C . LYS A 1 89 ? -36.787 14.997 37.523 1.00 50.81 89 LYS A C 1
ATOM 714 O O . LYS A 1 89 ? -37.771 15.626 37.963 1.00 50.81 89 LYS A O 1
#

pLDDT: mean 88.48, std 9.12, range [50.81, 98.62]